Protein AF-A0A963Y4V5-F1 (afdb_monomer_lite)

Secondary structure (DSSP, 8-state):
-HHHHHHHHTT-GGGHHIIIIIHHHHHHT-PPPS----EEE-SSPP---SEE--TT-PEEPPP-SS---EEE--

Foldseek 3Di:
DVLCVVCVVVVNNVCSCVVPWNVVCVVVVHDTDPDDWDKDFDPAFDDDDQWDDDPVGIDGDDDPVDTHRIDTDD

Sequence (74 aa):
PLLAHVFEQERALHRLEAFTSLNGAAFYRLPPNASRLVLEKTAAPAEWPDKIGREAGPVTVFNPGFPVYWHVKD

Radius of gyration: 15.1 Å; chains: 1; bounding box: 34×26×36 Å

Structure (mmCIF, N/CA/C/O backbone):
data_AF-A0A963Y4V5-F1
#
_entry.id   AF-A0A963Y4V5-F1
#
loop_
_atom_site.group_PDB
_atom_site.id
_atom_site.type_symbol
_atom_site.label_atom_id
_atom_site.label_alt_id
_atom_site.label_comp_id
_atom_site.label_asym_id
_atom_site.label_entity_id
_atom_site.label_seq_id
_atom_site.pdbx_PDB_ins_code
_atom_site.Cartn_x
_atom_site.Cartn_y
_atom_site.Cartn_z
_atom_site.occupancy
_atom_site.B_iso_or_equiv
_atom_site.auth_seq_id
_atom_site.auth_comp_id
_atom_site.auth_asym_id
_atom_site.auth_atom_id
_atom_site.pdbx_PDB_model_num
ATOM 1 N N . PRO A 1 1 ? -1.588 -1.464 1.476 1.00 93.25 1 PRO A N 1
ATOM 2 C CA . PRO A 1 1 ? -2.924 -0.932 1.861 1.00 93.25 1 PRO A CA 1
ATOM 3 C C . PRO A 1 1 ? -3.324 0.365 1.137 1.00 93.25 1 PRO A C 1
ATOM 5 O O . PRO A 1 1 ? -4.220 0.329 0.303 1.00 93.25 1 PRO A O 1
ATOM 8 N N . LEU A 1 2 ? -2.635 1.488 1.390 1.00 96.12 2 LEU A N 1
ATOM 9 C CA . LEU A 1 2 ? -3.031 2.812 0.876 1.00 96.12 2 LEU A CA 1
ATOM 10 C C . LEU A 1 2 ? -3.042 2.893 -0.658 1.00 96.12 2 LEU A C 1
ATOM 12 O O . LEU A 1 2 ? -4.015 3.354 -1.243 1.00 96.12 2 LEU A O 1
ATOM 16 N N . LEU A 1 3 ? -1.995 2.389 -1.321 1.00 97.31 3 LEU A N 1
ATOM 17 C CA . LEU A 1 3 ? -1.928 2.390 -2.788 1.00 97.31 3 LEU A CA 1
ATOM 18 C C . LEU A 1 3 ? -3.064 1.581 -3.431 1.00 97.31 3 LEU A C 1
ATOM 20 O O . LEU A 1 3 ? -3.584 1.992 -4.460 1.00 97.31 3 LEU A O 1
ATOM 24 N N . ALA A 1 4 ? -3.495 0.477 -2.813 1.00 97.94 4 ALA A N 1
ATOM 25 C CA . ALA A 1 4 ? -4.629 -0.294 -3.322 1.00 97.94 4 ALA A CA 1
ATOM 26 C C . ALA A 1 4 ? -5.933 0.515 -3.286 1.00 97.94 4 ALA A C 1
ATOM 28 O O . ALA A 1 4 ? -6.705 0.447 -4.235 1.00 97.94 4 ALA A O 1
ATOM 29 N N . HIS A 1 5 ? -6.137 1.339 -2.252 1.00 97.06 5 HIS A N 1
ATOM 30 C CA . HIS A 1 5 ? -7.285 2.242 -2.179 1.00 97.06 5 HIS A CA 1
ATOM 31 C C . HIS A 1 5 ? -7.275 3.269 -3.320 1.00 97.06 5 HIS A C 1
ATOM 33 O O . HIS A 1 5 ? -8.261 3.390 -4.040 1.00 97.06 5 HIS A O 1
ATOM 39 N N . VAL A 1 6 ? -6.144 3.947 -3.539 1.00 97.06 6 VAL A N 1
ATOM 40 C CA . VAL A 1 6 ? -6.009 4.945 -4.616 1.00 97.06 6 VAL A CA 1
ATOM 41 C C . VAL A 1 6 ? -6.220 4.301 -5.990 1.00 97.06 6 VAL A C 1
ATOM 43 O O . VAL A 1 6 ? -6.975 4.806 -6.814 1.00 97.06 6 VAL A O 1
ATOM 46 N N . PHE A 1 7 ? -5.614 3.138 -6.236 1.00 98.44 7 PHE A N 1
ATOM 47 C CA . PHE A 1 7 ? -5.777 2.431 -7.508 1.00 98.44 7 PHE A CA 1
ATOM 48 C C . PHE A 1 7 ? -7.204 1.901 -7.704 1.00 98.44 7 PHE A C 1
ATOM 50 O O . PHE A 1 7 ? -7.661 1.804 -8.839 1.00 98.44 7 PHE A O 1
ATOM 57 N N . GLU A 1 8 ? -7.922 1.556 -6.635 1.00 97.88 8 GLU A N 1
ATOM 58 C CA . GLU A 1 8 ? -9.339 1.195 -6.712 1.00 97.88 8 GLU A CA 1
ATOM 59 C C . GLU A 1 8 ? -10.213 2.390 -7.102 1.00 97.88 8 GLU A C 1
ATOM 61 O O . GLU A 1 8 ? -11.036 2.252 -8.008 1.00 97.88 8 GLU A O 1
ATOM 66 N N . GLN A 1 9 ? -10.007 3.556 -6.480 1.00 97.06 9 GLN A N 1
ATOM 67 C CA . GLN A 1 9 ? -10.732 4.791 -6.811 1.00 97.06 9 GLN A CA 1
ATOM 68 C C . GLN A 1 9 ? -10.563 5.169 -8.289 1.00 97.06 9 GLN A C 1
ATOM 70 O O . GLN A 1 9 ? -11.533 5.528 -8.953 1.00 97.06 9 GLN A O 1
ATOM 75 N N . GLU A 1 10 ? -9.362 4.965 -8.828 1.00 98.25 10 GLU A N 1
ATOM 76 C CA . GLU A 1 10 ? -9.032 5.212 -10.236 1.00 98.25 10 GLU A CA 1
ATOM 77 C C . GLU A 1 10 ? -9.396 4.048 -11.180 1.00 98.25 10 GLU A C 1
ATOM 79 O O . GLU A 1 10 ? -9.027 4.047 -12.355 1.00 98.25 10 GLU A O 1
ATOM 84 N N . ARG A 1 11 ? -10.103 3.015 -10.692 1.00 98.44 11 ARG A N 1
ATOM 85 C CA . ARG A 1 11 ? -10.484 1.810 -11.465 1.00 98.44 11 ARG A CA 1
ATOM 86 C C . ARG A 1 11 ? -9.280 1.119 -12.132 1.00 98.44 11 ARG A C 1
ATOM 88 O O . ARG A 1 11 ? -9.386 0.512 -13.199 1.00 98.44 11 ARG A O 1
ATOM 95 N N . ALA A 1 12 ? -8.127 1.180 -11.475 1.00 98.62 12 ALA A N 1
ATOM 96 C CA . ALA A 1 12 ? -6.819 0.807 -11.997 1.00 98.62 12 ALA A CA 1
ATOM 97 C C . ALA A 1 12 ? -6.135 -0.328 -11.212 1.00 98.62 12 ALA A C 1
ATOM 99 O O . ALA A 1 12 ? -4.945 -0.555 -11.409 1.00 98.62 12 ALA A O 1
ATOM 100 N N . LEU A 1 13 ? -6.853 -1.087 -10.369 1.00 98.44 13 LEU A N 1
ATOM 101 C CA . LEU A 1 13 ? -6.281 -2.193 -9.571 1.00 98.44 13 LEU A CA 1
ATOM 102 C C . LEU A 1 13 ? -5.447 -3.191 -10.390 1.00 98.44 13 LEU A C 1
ATOM 104 O O . LEU A 1 13 ? -4.424 -3.671 -9.911 1.00 98.44 13 LEU A O 1
ATOM 108 N N . HIS A 1 14 ? -5.822 -3.441 -11.647 1.00 98.31 14 HIS A N 1
ATOM 109 C CA . HIS A 1 14 ? -5.074 -4.299 -12.574 1.00 98.31 14 HIS A CA 1
ATOM 110 C C . HIS A 1 14 ? -3.632 -3.823 -12.853 1.00 98.31 14 HIS A C 1
ATOM 112 O O . HIS A 1 14 ? -2.823 -4.589 -13.364 1.00 98.31 14 HIS A O 1
ATOM 118 N N . ARG A 1 15 ? -3.295 -2.568 -12.527 1.00 98.56 15 ARG A N 1
ATOM 119 C CA . ARG A 1 15 ? -1.952 -1.980 -12.675 1.00 98.56 15 ARG A CA 1
ATOM 120 C C . ARG A 1 15 ? -1.151 -1.958 -11.374 1.00 98.56 15 ARG A C 1
ATOM 122 O O . ARG A 1 15 ? 0.016 -1.572 -11.403 1.00 98.56 15 ARG A O 1
ATOM 129 N N . LEU A 1 16 ? -1.759 -2.334 -10.246 1.00 98.56 16 LEU A N 1
ATOM 130 C CA . LEU A 1 16 ? -1.154 -2.182 -8.924 1.00 98.56 16 LEU A CA 1
ATOM 131 C C . LEU A 1 16 ? 0.146 -2.987 -8.795 1.00 98.56 16 LEU A C 1
ATOM 133 O O . LEU A 1 16 ? 1.159 -2.414 -8.415 1.00 98.56 16 LEU A O 1
ATOM 137 N N . GLU A 1 17 ? 0.150 -4.268 -9.177 1.00 98.19 17 GLU A N 1
ATOM 138 C CA . GLU A 1 17 ? 1.341 -5.135 -9.079 1.00 98.19 17 GLU A CA 1
ATOM 139 C C . GLU A 1 17 ? 2.505 -4.606 -9.927 1.00 98.19 17 GLU A C 1
ATOM 141 O O . GLU A 1 17 ? 3.651 -4.548 -9.471 1.00 98.19 17 GLU A O 1
ATOM 146 N N . ALA A 1 18 ? 2.212 -4.143 -11.146 1.00 98.44 18 ALA A N 1
ATOM 147 C CA . ALA A 1 18 ? 3.225 -3.536 -11.995 1.00 98.44 18 ALA A CA 1
ATOM 148 C C . ALA A 1 18 ? 3.870 -2.329 -11.297 1.00 98.44 18 ALA A C 1
ATOM 150 O O . ALA A 1 18 ? 5.095 -2.236 -11.232 1.00 98.44 18 ALA A O 1
ATOM 151 N N . PHE A 1 19 ? 3.056 -1.447 -10.711 1.00 98.44 19 PHE A N 1
ATOM 152 C CA . PHE A 1 19 ? 3.529 -0.258 -10.004 1.00 98.44 19 PHE A CA 1
ATOM 153 C C . PHE A 1 19 ? 4.329 -0.589 -8.736 1.00 98.44 19 PHE A C 1
ATOM 155 O O . PHE A 1 19 ? 5.412 -0.044 -8.539 1.00 98.44 19 PHE A O 1
ATOM 162 N N . THR A 1 20 ? 3.820 -1.476 -7.879 1.00 97.88 20 THR A N 1
ATOM 163 C CA . THR A 1 20 ? 4.409 -1.735 -6.555 1.00 97.88 20 THR A CA 1
ATOM 164 C C . THR A 1 20 ? 5.541 -2.751 -6.563 1.00 97.88 20 THR A C 1
ATOM 166 O O . THR A 1 20 ? 6.238 -2.871 -5.557 1.00 97.88 20 THR A O 1
ATOM 169 N N . SER A 1 21 ? 5.703 -3.530 -7.638 1.00 97.75 21 SER A N 1
ATOM 170 C CA . SER A 1 21 ? 6.556 -4.726 -7.593 1.00 97.75 21 SER A CA 1
ATOM 171 C C . SER A 1 21 ? 7.398 -4.956 -8.847 1.00 97.75 21 SER A C 1
ATOM 173 O O . SER A 1 21 ? 8.562 -5.326 -8.715 1.00 97.75 21 SER A O 1
ATOM 175 N N . LEU A 1 22 ? 6.860 -4.734 -10.052 1.00 98.50 22 LEU A N 1
ATOM 176 C CA . LEU A 1 22 ? 7.553 -5.137 -11.288 1.00 98.50 22 LEU A CA 1
ATOM 177 C C . LEU A 1 22 ? 8.353 -4.001 -11.935 1.00 98.50 22 LEU A C 1
ATOM 179 O O . LEU A 1 22 ? 9.510 -4.194 -12.308 1.00 98.50 22 LEU A O 1
ATOM 183 N N . ASN A 1 23 ? 7.767 -2.808 -12.046 1.00 98.50 23 ASN A N 1
ATOM 184 C CA . ASN A 1 23 ? 8.349 -1.703 -12.811 1.00 98.50 23 ASN A CA 1
ATOM 185 C C . ASN A 1 23 ? 9.680 -1.226 -12.216 1.00 98.50 23 ASN A C 1
ATOM 187 O O . ASN A 1 23 ? 10.635 -0.987 -12.953 1.00 98.50 23 ASN A O 1
ATOM 191 N N . GLY A 1 24 ? 9.765 -1.129 -10.885 1.00 98.38 24 GLY A N 1
ATOM 192 C CA . GLY A 1 24 ? 11.001 -0.755 -10.195 1.00 98.38 24 GLY A CA 1
ATOM 193 C C . GLY A 1 24 ? 12.114 -1.781 -10.408 1.00 98.38 24 GLY A C 1
ATOM 194 O O . GLY A 1 24 ? 13.214 -1.413 -10.813 1.00 98.38 24 GLY A O 1
ATOM 195 N N . ALA A 1 25 ? 11.823 -3.071 -10.208 1.00 98.56 25 ALA A N 1
ATOM 196 C CA . ALA A 1 25 ? 12.793 -4.146 -10.419 1.00 98.56 25 ALA A CA 1
ATOM 197 C C . ALA A 1 25 ? 13.334 -4.140 -11.860 1.00 98.56 25 ALA A C 1
ATOM 199 O O . ALA A 1 25 ? 14.548 -4.149 -12.063 1.00 98.56 25 ALA A O 1
ATOM 200 N N . ALA A 1 26 ? 12.445 -4.011 -12.852 1.00 98.56 26 ALA A N 1
ATOM 201 C CA . ALA A 1 26 ? 12.827 -3.906 -14.257 1.00 98.56 26 ALA A CA 1
ATOM 202 C C . ALA A 1 26 ? 13.726 -2.687 -14.530 1.00 98.56 26 ALA A C 1
ATOM 204 O O . ALA A 1 26 ? 14.775 -2.827 -15.161 1.00 98.56 26 ALA A O 1
ATOM 205 N N . PHE A 1 27 ? 13.361 -1.507 -14.017 1.00 98.56 27 PHE A N 1
ATOM 206 C CA . PHE A 1 27 ? 14.137 -0.276 -14.196 1.00 98.56 27 PHE A CA 1
ATOM 207 C C . PHE A 1 27 ? 15.542 -0.376 -13.586 1.00 98.56 27 PHE A C 1
ATOM 209 O O . PHE A 1 27 ? 16.532 -0.014 -14.222 1.00 98.56 27 PHE A O 1
ATOM 216 N N . TYR A 1 28 ? 15.645 -0.924 -12.376 1.00 98.38 28 TYR A N 1
ATOM 217 C CA . TYR A 1 28 ? 16.921 -1.092 -11.679 1.00 98.38 28 TYR A CA 1
ATOM 218 C C . TYR A 1 28 ? 17.701 -2.346 -12.098 1.00 98.38 28 TYR A C 1
ATOM 220 O O . TYR A 1 28 ? 18.801 -2.563 -11.594 1.00 98.38 28 TYR A O 1
ATOM 228 N N . ARG A 1 29 ? 17.184 -3.143 -13.046 1.00 98.25 29 ARG A N 1
ATOM 229 C CA . ARG A 1 29 ? 17.785 -4.409 -13.510 1.00 98.25 29 ARG A CA 1
ATOM 230 C C . ARG A 1 29 ? 18.011 -5.412 -12.374 1.00 98.25 29 ARG A C 1
ATOM 232 O O . ARG A 1 29 ? 19.034 -6.091 -12.318 1.00 98.25 29 ARG A O 1
ATOM 239 N N . LEU A 1 30 ? 17.033 -5.506 -11.482 1.00 98.38 30 LEU A N 1
ATOM 240 C CA . LEU A 1 30 ? 16.983 -6.477 -10.395 1.00 98.38 30 LEU A CA 1
ATOM 241 C C . LEU A 1 30 ? 15.912 -7.541 -10.689 1.00 98.38 30 LEU A C 1
ATOM 243 O O . LEU A 1 30 ? 14.928 -7.246 -11.373 1.00 98.38 30 LEU A O 1
ATOM 247 N N . PRO A 1 31 ? 16.068 -8.778 -10.186 1.00 98.19 31 PRO A N 1
ATOM 248 C CA . PRO A 1 31 ? 15.014 -9.778 -10.284 1.00 98.19 31 PRO A CA 1
ATOM 249 C C . PRO A 1 31 ? 13.779 -9.344 -9.470 1.00 98.19 31 PRO A C 1
ATOM 251 O O . PRO A 1 31 ? 13.935 -8.787 -8.380 1.00 98.19 31 PRO A O 1
ATOM 254 N N . PRO A 1 32 ? 12.549 -9.609 -9.949 1.00 97.69 32 PRO A N 1
ATOM 255 C CA . PRO A 1 32 ? 11.348 -9.449 -9.137 1.00 97.69 32 PRO A CA 1
ATOM 256 C C . PRO A 1 32 ? 11.396 -10.324 -7.878 1.00 97.69 32 PRO A C 1
ATOM 258 O O . PRO A 1 32 ? 11.982 -11.409 -7.882 1.00 97.69 32 PRO A O 1
ATOM 261 N N . ASN A 1 33 ? 10.732 -9.880 -6.811 1.00 96.75 33 ASN A N 1
ATOM 262 C CA . ASN A 1 33 ? 10.599 -10.675 -5.591 1.00 96.75 33 ASN A CA 1
ATOM 263 C C . ASN A 1 33 ? 9.870 -12.000 -5.878 1.00 96.75 33 ASN A C 1
ATOM 265 O O . 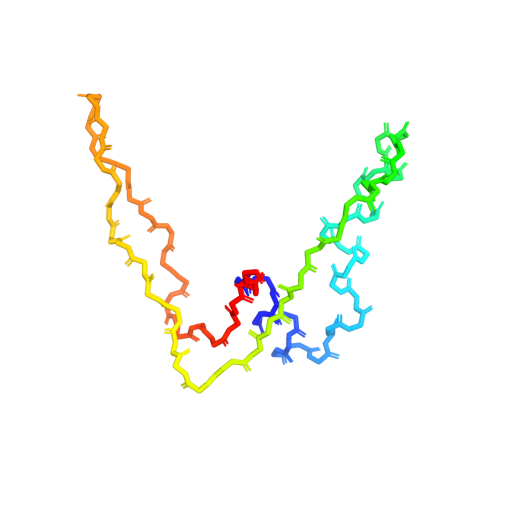ASN A 1 33 ? 8.849 -12.013 -6.562 1.00 96.75 33 ASN A O 1
ATOM 269 N N . ALA A 1 34 ? 10.364 -13.105 -5.311 1.00 97.06 34 ALA A N 1
ATOM 270 C CA . ALA A 1 34 ? 9.711 -14.414 -5.419 1.00 97.06 34 ALA A CA 1
ATOM 271 C C . ALA A 1 34 ? 8.525 -14.569 -4.449 1.00 97.06 34 ALA A C 1
ATOM 273 O O . ALA A 1 34 ? 7.583 -15.317 -4.720 1.00 97.06 34 ALA A O 1
ATOM 274 N N . SER A 1 35 ? 8.569 -13.864 -3.317 1.00 97.12 35 SER A N 1
ATOM 275 C CA . SER A 1 35 ? 7.502 -13.872 -2.318 1.00 97.12 35 SER A CA 1
ATOM 276 C C . SER A 1 35 ? 6.268 -13.126 -2.813 1.00 97.12 35 SER A C 1
ATOM 278 O O . SER A 1 35 ? 6.366 -12.142 -3.548 1.00 97.12 35 SER A O 1
ATOM 280 N N . ARG A 1 36 ? 5.098 -13.567 -2.351 1.00 95.88 36 ARG A N 1
ATOM 281 C CA . ARG A 1 36 ? 3.814 -12.921 -2.625 1.00 95.88 36 ARG A CA 1
ATOM 282 C C . ARG A 1 36 ? 3.237 -12.339 -1.344 1.00 95.88 36 ARG A C 1
ATOM 284 O O . ARG A 1 36 ? 3.452 -12.877 -0.264 1.00 95.88 36 ARG A O 1
ATOM 291 N N . LEU A 1 37 ? 2.489 -11.255 -1.500 1.00 96.38 37 LEU A N 1
ATOM 292 C CA . LEU A 1 37 ? 1.701 -10.622 -0.453 1.00 96.38 37 LEU A CA 1
ATOM 293 C C . LEU A 1 37 ? 0.263 -10.521 -0.957 1.00 96.38 37 LEU A C 1
ATOM 295 O O . LEU A 1 37 ? 0.042 -10.171 -2.117 1.00 96.38 37 LEU A O 1
ATOM 299 N N . VAL A 1 38 ? -0.706 -10.832 -0.100 1.00 97.44 38 VAL A N 1
ATOM 300 C CA . VAL A 1 38 ? -2.128 -10.726 -0.432 1.00 97.44 38 VAL A CA 1
ATOM 301 C C . VAL A 1 38 ? -2.681 -9.456 0.200 1.00 97.44 38 VAL A C 1
AT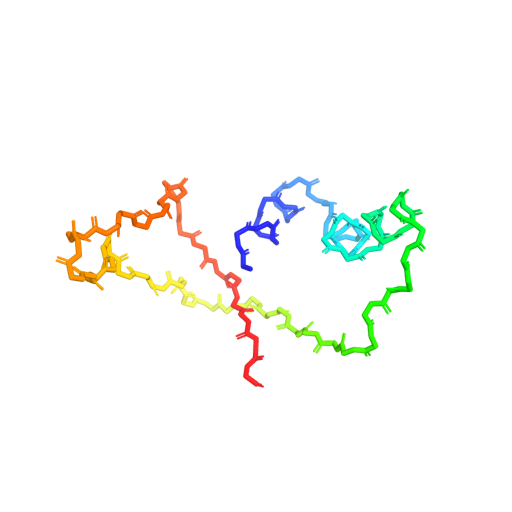OM 303 O O . VAL A 1 38 ? -2.457 -9.186 1.378 1.00 97.44 38 VAL A O 1
ATOM 306 N N . LEU A 1 39 ? -3.393 -8.666 -0.600 1.00 98.00 39 LEU A N 1
ATOM 307 C CA . LEU A 1 39 ? -4.192 -7.552 -0.109 1.00 98.00 39 LEU A CA 1
ATOM 308 C C . LEU A 1 39 ? -5.659 -7.956 -0.160 1.00 98.00 39 LEU A C 1
ATOM 310 O O . LEU A 1 39 ? -6.135 -8.413 -1.199 1.00 98.00 39 LEU A O 1
ATOM 314 N N . GLU A 1 40 ? -6.369 -7.762 0.942 1.00 97.62 40 GLU A N 1
ATOM 315 C CA . GLU A 1 40 ? -7.797 -8.042 1.030 1.00 97.62 40 GLU A CA 1
ATOM 316 C C . GLU A 1 40 ? -8.572 -6.793 1.426 1.00 97.62 40 GLU A C 1
ATOM 318 O O . GLU A 1 40 ? -8.117 -5.976 2.227 1.00 97.62 40 GLU A O 1
ATOM 323 N N . LYS A 1 41 ? -9.747 -6.624 0.826 1.00 97.69 41 LYS A N 1
ATOM 324 C CA . LYS A 1 41 ? -10.667 -5.557 1.195 1.00 97.69 41 LYS A CA 1
ATOM 325 C C . LYS A 1 41 ? -11.641 -6.094 2.230 1.00 97.69 41 LYS A C 1
ATOM 327 O O . LYS A 1 41 ? -12.300 -7.101 1.980 1.00 97.69 41 LYS A O 1
ATOM 332 N N . THR A 1 42 ? -11.752 -5.416 3.364 1.00 96.88 42 THR A N 1
ATOM 333 C CA . THR A 1 42 ? -12.659 -5.802 4.451 1.00 96.88 42 THR A CA 1
ATOM 334 C C . THR A 1 42 ? -13.664 -4.685 4.735 1.00 96.88 42 THR A C 1
ATOM 336 O O . THR A 1 42 ? -13.572 -3.585 4.188 1.00 96.88 42 THR A O 1
ATOM 339 N N . ALA A 1 43 ? -14.674 -4.972 5.561 1.00 96.88 43 ALA A N 1
ATOM 340 C CA . ALA A 1 43 ? -15.678 -3.980 5.949 1.00 96.88 43 ALA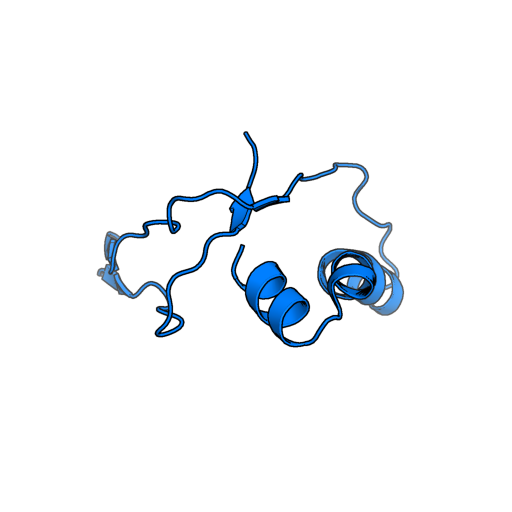 A CA 1
ATOM 341 C C . ALA A 1 43 ? -15.152 -2.963 6.979 1.00 96.88 43 ALA A C 1
ATOM 343 O O . ALA A 1 43 ? -15.691 -1.862 7.078 1.00 96.88 43 ALA A O 1
ATOM 344 N N . ALA A 1 44 ? -14.112 -3.318 7.737 1.00 96.81 44 ALA A N 1
ATOM 345 C CA . ALA A 1 44 ? -13.510 -2.445 8.736 1.00 96.81 44 ALA A CA 1
ATOM 346 C C . ALA A 1 44 ? -12.369 -1.622 8.111 1.00 96.81 44 ALA A C 1
ATOM 348 O O . ALA A 1 44 ? -11.567 -2.174 7.350 1.00 96.81 44 ALA A O 1
ATOM 349 N N . PRO A 1 45 ? -12.261 -0.316 8.406 1.00 96.75 45 PRO A N 1
ATOM 350 C CA . PRO A 1 45 ? -11.088 0.447 8.014 1.00 96.75 45 PRO A CA 1
ATOM 351 C C . PRO A 1 45 ? -9.856 -0.035 8.790 1.00 96.75 45 PRO A C 1
ATOM 353 O O . PRO A 1 45 ? -9.954 -0.498 9.923 1.00 96.75 45 PRO A O 1
ATOM 356 N N . ALA A 1 46 ? -8.687 0.076 8.173 1.00 94.69 46 ALA A N 1
ATOM 357 C CA . ALA A 1 46 ? -7.413 -0.123 8.838 1.00 94.69 46 ALA A CA 1
ATOM 358 C C . ALA A 1 46 ? -7.168 0.992 9.860 1.00 94.69 46 ALA A C 1
ATOM 360 O O . ALA A 1 46 ? -7.395 2.172 9.581 1.00 94.69 46 ALA A O 1
ATOM 361 N N . GLU A 1 47 ? -6.686 0.592 11.032 1.00 94.50 47 GLU A N 1
ATOM 362 C CA . GLU A 1 47 ? -6.342 1.481 12.133 1.00 94.50 47 GLU A CA 1
ATOM 363 C C . GLU A 1 47 ? -4.823 1.533 12.293 1.00 94.50 47 GLU A C 1
ATOM 365 O O . GLU A 1 47 ? -4.138 0.508 12.293 1.00 94.50 47 GLU A O 1
ATOM 370 N N . TRP A 1 48 ? -4.291 2.745 12.430 1.00 94.00 48 TRP A N 1
ATOM 371 C CA . TRP A 1 48 ? -2.871 2.990 12.650 1.00 94.00 48 TRP A CA 1
ATOM 372 C C . TRP A 1 48 ? -2.693 3.978 13.797 1.00 94.00 48 TRP A C 1
ATOM 374 O O . TRP A 1 48 ? -3.534 4.859 13.972 1.00 94.00 48 TRP A O 1
ATOM 3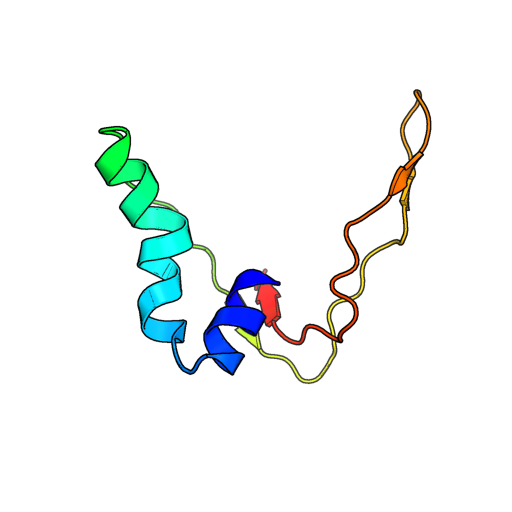84 N N . PRO A 1 49 ? -1.600 3.874 14.568 1.00 96.19 49 PRO A N 1
ATOM 385 C CA . PRO A 1 49 ? -1.303 4.871 15.583 1.00 96.19 49 PRO A CA 1
ATOM 386 C C . PRO A 1 49 ? -0.944 6.207 14.923 1.00 96.19 49 PRO A C 1
ATOM 388 O O . PRO A 1 49 ? -0.237 6.228 13.919 1.00 96.19 49 PRO A O 1
ATOM 391 N N . ASP A 1 50 ? -1.328 7.329 15.533 1.00 96.25 50 ASP A N 1
ATOM 392 C CA . ASP A 1 50 ? -0.943 8.665 15.045 1.00 96.25 50 ASP A CA 1
ATOM 393 C C . ASP A 1 50 ? 0.578 8.878 15.062 1.00 96.25 50 ASP A C 1
ATOM 395 O O . ASP A 1 50 ? 1.145 9.635 14.266 1.00 96.25 50 ASP A O 1
ATOM 399 N N . LYS A 1 51 ? 1.256 8.225 16.012 1.00 97.31 51 LYS A N 1
ATOM 400 C CA . LYS A 1 51 ? 2.695 8.339 16.237 1.00 97.31 51 LYS A CA 1
ATOM 401 C C . LYS A 1 51 ? 3.311 6.992 16.588 1.00 97.31 51 LYS A C 1
ATOM 403 O O . LYS A 1 51 ? 2.732 6.200 17.322 1.00 97.31 51 LYS A O 1
ATOM 408 N N . ILE A 1 52 ? 4.541 6.784 16.134 1.00 96.81 52 ILE A N 1
ATOM 409 C CA . ILE A 1 52 ? 5.397 5.662 16.523 1.00 96.81 52 ILE A CA 1
ATOM 410 C C . ILE A 1 52 ? 6.485 6.206 17.450 1.00 96.81 52 ILE A C 1
ATOM 412 O O . ILE A 1 52 ? 7.268 7.071 17.052 1.00 96.81 52 ILE A O 1
ATOM 416 N N . GLY A 1 53 ? 6.535 5.714 18.689 1.00 95.94 53 GLY A N 1
ATOM 417 C CA . GLY A 1 53 ? 7.551 6.111 19.668 1.00 95.94 53 GLY A CA 1
ATOM 418 C C . GLY A 1 53 ? 8.954 5.632 19.279 1.00 95.94 53 GLY A C 1
ATOM 419 O O . GLY A 1 53 ? 9.128 4.488 18.857 1.00 95.94 53 GLY A O 1
ATOM 420 N N . ARG A 1 54 ? 9.958 6.504 19.426 1.00 94.75 54 ARG A N 1
ATOM 421 C CA . ARG A 1 54 ? 11.394 6.205 19.279 1.00 94.75 54 ARG A CA 1
ATO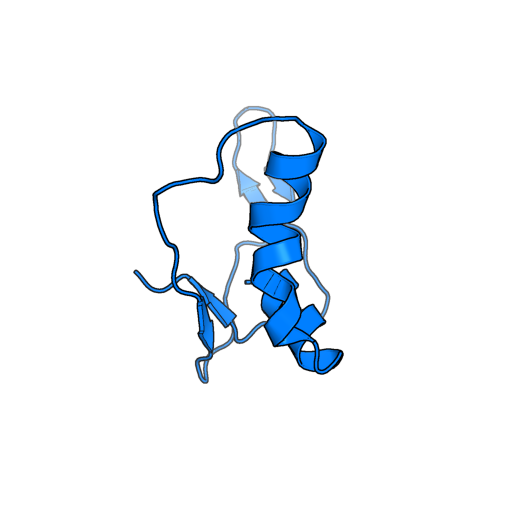M 422 C C . ARG A 1 54 ? 12.183 6.981 20.334 1.00 94.75 54 ARG A C 1
ATOM 424 O O . ARG A 1 54 ? 11.696 7.992 20.834 1.00 94.75 54 ARG A O 1
ATOM 431 N N . GLU A 1 55 ? 13.405 6.541 20.626 1.00 94.19 55 GLU A N 1
ATOM 432 C CA . GLU A 1 55 ? 14.291 7.202 21.602 1.00 94.19 55 GLU A CA 1
ATOM 433 C C . GLU A 1 55 ? 14.581 8.664 21.240 1.00 94.19 55 GLU A C 1
ATOM 435 O O . GLU A 1 55 ? 14.536 9.537 22.098 1.00 94.19 55 GLU A O 1
ATOM 440 N N . ALA A 1 56 ? 14.793 8.954 19.953 1.00 94.00 56 ALA A N 1
ATOM 441 C CA . ALA A 1 56 ? 15.032 10.309 19.451 1.00 94.00 56 ALA A CA 1
ATOM 442 C C . ALA A 1 56 ? 13.758 11.184 19.360 1.00 94.00 56 ALA A C 1
ATOM 444 O O . ALA A 1 56 ? 13.827 12.315 18.881 1.00 94.00 56 ALA A O 1
ATOM 445 N N . GLY A 1 57 ? 12.596 10.673 19.787 1.00 94.69 57 GLY A N 1
ATOM 446 C CA . GLY A 1 57 ? 11.294 11.341 19.702 1.00 94.69 57 GLY A CA 1
ATOM 447 C C . GLY A 1 57 ? 10.299 10.640 18.762 1.00 94.69 57 GLY A C 1
ATOM 448 O O . GLY A 1 57 ? 10.675 9.764 17.982 1.00 94.69 57 GLY A O 1
ATOM 449 N N . PRO A 1 58 ? 8.997 10.974 18.837 1.00 97.19 58 PRO A N 1
ATOM 450 C CA . PRO A 1 58 ? 7.961 10.266 18.092 1.00 97.19 58 PRO A CA 1
ATOM 451 C C . PRO A 1 58 ? 7.942 10.624 16.598 1.00 97.19 58 PRO A C 1
ATOM 453 O O . PRO A 1 58 ? 8.022 11.795 16.226 1.00 97.19 58 PRO A O 1
ATOM 456 N N . VAL A 1 59 ? 7.718 9.622 15.746 1.00 97.69 59 VAL A N 1
ATOM 457 C CA . VAL A 1 59 ? 7.499 9.791 14.300 1.00 97.69 59 VAL A CA 1
ATOM 458 C C . VAL A 1 59 ? 6.001 9.813 14.020 1.00 97.69 59 VAL A C 1
ATOM 460 O O . VAL A 1 59 ? 5.301 8.873 14.384 1.00 97.69 59 VAL A O 1
ATOM 463 N N . THR A 1 60 ? 5.501 10.868 13.378 1.00 97.50 60 THR A N 1
ATOM 464 C CA . THR A 1 60 ? 4.091 10.950 12.964 1.00 97.50 60 THR A CA 1
ATOM 465 C C . THR A 1 60 ? 3.831 10.006 11.790 1.00 97.50 60 THR A C 1
ATOM 467 O O . THR A 1 60 ? 4.547 10.056 10.789 1.00 97.50 60 THR A O 1
ATOM 470 N N . VAL A 1 61 ? 2.811 9.154 11.907 1.00 97.19 61 VAL A N 1
ATOM 471 C CA . VAL A 1 61 ? 2.384 8.262 10.822 1.00 97.19 61 VAL A CA 1
ATOM 472 C C . VAL A 1 61 ? 1.638 9.076 9.771 1.00 97.19 61 VAL A C 1
ATOM 474 O O . VAL A 1 61 ? 0.856 9.968 10.093 1.00 97.19 61 VAL A O 1
ATOM 477 N N . PHE A 1 62 ? 1.899 8.788 8.495 1.00 96.38 62 PHE A N 1
ATOM 478 C CA . PHE A 1 62 ? 1.180 9.436 7.404 1.00 96.38 62 PHE A CA 1
ATOM 479 C C . PHE A 1 62 ? -0.317 9.116 7.491 1.00 96.38 62 PHE A C 1
ATOM 481 O O . PHE A 1 62 ? -0.709 7.951 7.422 1.00 96.38 62 PHE A O 1
ATOM 488 N N . ASN A 1 63 ? -1.140 10.157 7.604 1.00 94.81 63 ASN A N 1
ATOM 489 C CA . ASN A 1 63 ? -2.591 10.047 7.583 1.00 94.81 63 ASN A CA 1
ATOM 490 C C . ASN A 1 63 ? -3.105 10.454 6.189 1.00 94.81 63 ASN A C 1
ATOM 492 O O . ASN A 1 63 ? -2.918 11.609 5.800 1.00 94.81 63 ASN A O 1
ATOM 496 N N . PRO A 1 64 ? -3.752 9.546 5.435 1.00 94.38 64 PRO A N 1
ATOM 497 C CA . PRO A 1 64 ? -4.243 9.847 4.093 1.00 94.38 64 PRO A CA 1
ATOM 498 C C . PRO A 1 64 ? -5.472 10.777 4.068 1.00 94.38 64 PRO A C 1
ATOM 500 O O . PRO A 1 64 ? -5.855 11.235 2.996 1.00 94.38 64 PRO A O 1
ATOM 503 N N . GLY A 1 65 ? -6.100 11.061 5.214 1.00 94.88 65 GLY A N 1
ATOM 504 C CA . GLY A 1 65 ? -7.296 11.905 5.309 1.00 94.88 65 GLY A CA 1
ATOM 505 C C . GLY A 1 65 ? -8.609 11.203 4.937 1.00 94.88 65 GLY A C 1
ATOM 506 O O . GLY A 1 65 ? -9.640 11.860 4.827 1.00 94.88 65 GLY A O 1
ATOM 507 N N . PHE A 1 66 ? -8.594 9.880 4.748 1.00 94.56 66 PHE A N 1
ATOM 508 C CA . PHE A 1 66 ? -9.768 9.061 4.429 1.00 94.56 66 PHE A CA 1
ATOM 509 C C . PHE A 1 66 ? -9.638 7.638 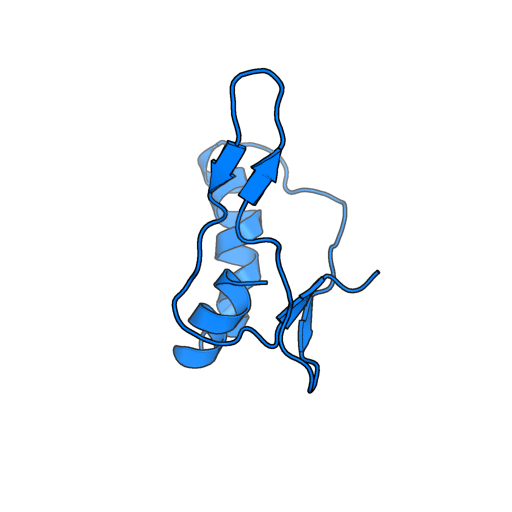5.007 1.00 94.56 66 PHE A C 1
ATOM 511 O O . PHE A 1 66 ? -8.515 7.165 5.212 1.00 94.56 66 PHE A O 1
ATOM 518 N N . PRO A 1 67 ? -10.757 6.927 5.259 1.00 96.00 67 PRO A N 1
ATOM 519 C CA . PRO A 1 67 ? -10.718 5.541 5.719 1.00 96.00 67 PRO A CA 1
ATOM 520 C C . PRO A 1 67 ? -10.193 4.598 4.628 1.00 96.00 67 PRO A C 1
ATOM 522 O O . PRO A 1 67 ? -10.610 4.657 3.470 1.00 96.00 67 PRO A O 1
ATOM 525 N N . VAL A 1 68 ? -9.305 3.677 5.007 1.00 97.12 68 VAL A N 1
ATOM 526 C CA . VAL A 1 68 ? -8.703 2.693 4.096 1.00 97.12 68 VAL A CA 1
ATOM 527 C C . VAL A 1 68 ? -9.208 1.301 4.448 1.00 97.12 68 VAL A C 1
ATOM 529 O O . VAL A 1 68 ? -8.905 0.789 5.513 1.00 97.12 68 VAL A O 1
ATOM 532 N N . TYR A 1 69 ? -9.933 0.664 3.534 1.00 97.50 69 TYR A N 1
ATOM 533 C CA . TYR A 1 69 ? -10.544 -0.661 3.745 1.00 97.50 69 TYR A CA 1
ATOM 534 C C . TYR A 1 69 ? -9.693 -1.838 3.252 1.00 97.50 69 TYR A C 1
ATOM 536 O O . TYR A 1 69 ? -10.114 -2.989 3.330 1.00 97.50 69 TYR A O 1
ATOM 544 N N . TRP A 1 70 ? -8.522 -1.556 2.684 1.00 98.12 70 TRP A N 1
ATOM 545 C CA . TRP A 1 70 ? -7.588 -2.574 2.215 1.00 98.12 70 TRP A CA 1
ATOM 546 C C . TRP A 1 70 ? -6.599 -2.929 3.318 1.00 98.12 70 TRP A C 1
ATOM 548 O O . TRP A 1 70 ? -5.985 -2.038 3.900 1.00 98.12 70 TRP A O 1
ATOM 558 N N . HIS A 1 71 ? -6.371 -4.219 3.522 1.00 97.62 71 HIS A N 1
ATOM 559 C CA . HIS A 1 71 ? -5.490 -4.783 4.541 1.00 97.62 71 HIS A CA 1
ATOM 560 C C . HIS A 1 71 ? -4.467 -5.706 3.890 1.00 97.62 71 HIS A C 1
ATOM 562 O O . HIS A 1 71 ? -4.700 -6.224 2.798 1.00 97.62 71 HIS A O 1
ATOM 568 N N . VAL A 1 72 ? -3.314 -5.881 4.534 1.00 96.31 72 VAL A N 1
ATOM 569 C CA . VAL A 1 72 ? -2.442 -7.020 4.218 1.00 96.31 72 VAL A CA 1
ATOM 570 C C . VAL A 1 72 ? -3.070 -8.227 4.894 1.00 96.31 72 VAL A C 1
ATOM 572 O O . VAL A 1 72 ? -3.374 -8.147 6.078 1.00 96.31 72 VAL A O 1
ATOM 575 N N . LYS A 1 73 ? -3.300 -9.297 4.136 1.00 94.31 73 LYS A N 1
ATOM 576 C CA . LYS A 1 73 ? -3.777 -10.554 4.698 1.00 94.31 73 LYS A CA 1
ATOM 577 C C . LYS A 1 73 ? -2.606 -11.272 5.366 1.00 94.31 73 LYS A C 1
ATOM 579 O O . LYS A 1 73 ? -1.559 -11.409 4.725 1.00 94.31 73 LYS A O 1
ATOM 584 N N . ASP A 1 74 ? -2.814 -11.691 6.611 1.00 77.19 74 ASP A N 1
ATOM 585 C CA . ASP A 1 74 ? -1.861 -12.490 7.393 1.00 77.19 74 ASP A CA 1
ATOM 586 C C . ASP A 1 74 ? -1.519 -13.834 6.724 1.00 77.19 74 ASP A C 1
ATOM 588 O O . ASP A 1 74 ? -2.412 -14.442 6.076 1.00 77.19 74 ASP A O 1
#

pLDDT: mean 96.72, std 2.69, range [77.19, 98.62]